Protein AF-A0A6N8KW78-F1 (afdb_monomer)

Foldseek 3Di:
DVVVLVVLVVVLVVLVVVLVPVCCCVPPVPVNVVSVVVSVVSVVVSVVVVVVVVVD

pLDDT: mean 87.68, std 8.95, range [56.44, 96.38]

Nearest PDB structures (foldseek):
  6b87-assembly2_B-3  TM=8.968E-01  e=4.822E+00  synthetic construct

Solvent-accessible surface area (backbone atoms only — not comparable to full-atom values): 3178 Å² total; per-residue (Å²): 110,65,71,60,44,54,53,52,50,52,53,46,52,55,52,50,54,59,59,66,40,77,57,37,61,76,75,37,52,68,59,41,52,50,52,51,50,53,48,53,50,48,54,50,52,46,50,54,50,52,53,54,62,73,77,105

Structure (mmCIF, N/CA/C/O backbone):
data_AF-A0A6N8KW78-F1
#
_entry.id   AF-A0A6N8KW78-F1
#
loop_
_atom_site.group_PDB
_atom_site.id
_atom_site.type_symbol
_atom_site.label_atom_id
_atom_site.label_alt_id
_atom_site.label_comp_id
_atom_site.label_asym_id
_atom_site.label_entity_id
_atom_site.label_seq_id
_atom_site.pdbx_PDB_ins_code
_atom_site.Cartn_x
_atom_site.Cartn_y
_atom_site.Cartn_z
_atom_site.occupancy
_atom_site.B_iso_or_equiv
_atom_site.auth_seq_id
_atom_site.auth_comp_id
_atom_site.auth_asym_id
_atom_site.auth_atom_id
_atom_site.pdbx_PDB_model_num
ATOM 1 N N . MET A 1 1 ? -14.299 5.376 11.827 1.00 80.81 1 MET A N 1
ATOM 2 C CA . MET A 1 1 ? -12.845 5.085 11.752 1.00 80.81 1 MET A CA 1
ATOM 3 C C . MET A 1 1 ? -12.610 3.948 10.767 1.00 80.81 1 MET A C 1
ATOM 5 O O . MET A 1 1 ? -11.733 4.075 9.932 1.00 80.81 1 MET A O 1
ATOM 9 N N . GLU A 1 2 ? -13.474 2.934 10.796 1.00 87.88 2 GLU A N 1
ATOM 10 C CA . GLU A 1 2 ? -13.566 1.835 9.824 1.00 87.88 2 GLU A CA 1
ATOM 11 C C . GLU A 1 2 ? -13.652 2.299 8.359 1.00 87.88 2 GLU A C 1
ATOM 13 O O . GLU A 1 2 ? -12.713 2.057 7.618 1.00 87.88 2 GLU A O 1
ATOM 18 N N . TYR A 1 3 ? -14.624 3.147 7.991 1.00 91.69 3 TYR A N 1
ATOM 19 C CA . TYR A 1 3 ? -14.720 3.709 6.626 1.00 91.69 3 TYR A CA 1
ATOM 20 C C . TYR A 1 3 ? -13.419 4.354 6.098 1.00 91.69 3 TYR A C 1
ATOM 22 O O . TYR A 1 3 ? -13.071 4.230 4.928 1.00 91.69 3 TYR A O 1
ATOM 30 N N . VAL A 1 4 ? -12.672 5.050 6.965 1.00 92.25 4 VAL A N 1
ATOM 31 C CA . VAL A 1 4 ? -11.397 5.682 6.581 1.00 92.25 4 VAL A CA 1
ATOM 32 C C . VAL A 1 4 ? -10.311 4.627 6.365 1.00 92.25 4 VAL A C 1
ATOM 34 O O . VAL A 1 4 ? -9.487 4.773 5.468 1.00 92.25 4 VAL A O 1
ATOM 37 N N . ILE A 1 5 ? -10.306 3.568 7.174 1.00 92.69 5 ILE A N 1
ATOM 38 C CA . ILE A 1 5 ? -9.389 2.436 7.015 1.00 92.69 5 ILE A CA 1
ATOM 39 C C . ILE A 1 5 ? -9.679 1.724 5.688 1.00 92.69 5 ILE A C 1
ATOM 41 O O . ILE A 1 5 ? -8.738 1.504 4.928 1.00 92.69 5 ILE A O 1
ATOM 45 N N . ASP A 1 6 ? -10.947 1.467 5.367 1.00 93.94 6 ASP A N 1
ATOM 46 C CA . ASP A 1 6 ? -11.356 0.804 4.120 1.00 93.94 6 ASP A CA 1
ATOM 47 C C . ASP A 1 6 ? -10.964 1.620 2.884 1.00 93.94 6 ASP A C 1
ATOM 49 O O . ASP A 1 6 ? -10.424 1.090 1.908 1.00 93.94 6 ASP A O 1
ATOM 53 N N . LEU A 1 7 ? -11.157 2.942 2.943 1.00 94.88 7 LEU A N 1
ATOM 54 C CA . LEU A 1 7 ? -10.741 3.849 1.877 1.00 94.88 7 LEU A CA 1
ATOM 55 C C . LEU A 1 7 ? -9.223 3.788 1.643 1.00 94.88 7 LEU A C 1
ATOM 57 O O . LEU A 1 7 ? -8.771 3.689 0.500 1.00 94.88 7 LEU A O 1
ATOM 61 N N . LEU A 1 8 ? -8.428 3.815 2.717 1.00 93.88 8 LEU A N 1
ATOM 62 C CA . LEU A 1 8 ? -6.969 3.724 2.628 1.00 93.88 8 LEU A CA 1
ATOM 63 C C . LEU A 1 8 ? -6.510 2.345 2.136 1.00 93.88 8 LEU A C 1
ATOM 65 O O . LEU A 1 8 ? -5.524 2.250 1.404 1.00 93.88 8 LEU A O 1
ATOM 69 N N . GLU A 1 9 ? -7.210 1.269 2.492 1.00 94.00 9 GLU A N 1
ATOM 70 C CA . GLU A 1 9 ? -6.913 -0.072 1.983 1.00 94.00 9 GLU A CA 1
ATOM 71 C C . GLU A 1 9 ? -7.187 -0.199 0.482 1.00 94.00 9 GLU A C 1
ATOM 73 O O . GLU A 1 9 ? -6.358 -0.765 -0.236 1.00 94.00 9 GLU A O 1
ATOM 78 N N . SER A 1 10 ? -8.276 0.395 -0.009 1.00 95.00 10 SER A N 1
ATOM 79 C CA . SER A 1 10 ? -8.573 0.469 -1.444 1.00 95.00 10 SER A CA 1
ATOM 80 C C . SER A 1 10 ? -7.485 1.237 -2.208 1.00 95.00 10 SER A C 1
ATOM 82 O O . SER A 1 10 ? -6.940 0.746 -3.200 1.00 95.00 10 SER A O 1
ATOM 84 N N . GLN A 1 11 ? -7.063 2.394 -1.686 1.00 93.31 11 GLN A N 1
ATOM 85 C CA . GLN A 1 11 ? -5.963 3.175 -2.268 1.00 93.31 11 GLN A CA 1
ATOM 86 C C . GLN A 1 11 ? -4.637 2.405 -2.273 1.00 93.31 11 GLN A C 1
ATOM 88 O O . GLN A 1 11 ? -3.905 2.429 -3.265 1.00 93.31 11 GLN A O 1
ATOM 93 N N . LYS A 1 12 ? -4.335 1.675 -1.191 1.00 94.31 12 LYS A N 1
ATOM 94 C CA . LYS A 1 12 ? -3.156 0.803 -1.106 1.00 94.31 12 LYS A CA 1
ATOM 95 C C . LYS A 1 12 ? -3.168 -0.248 -2.219 1.00 94.31 12 LYS A C 1
ATOM 97 O O . LYS A 1 12 ? -2.154 -0.425 -2.886 1.00 94.31 12 LYS A O 1
ATOM 102 N N . GLN A 1 13 ? -4.303 -0.914 -2.441 1.00 93.56 13 GLN A N 1
ATOM 103 C CA . GLN A 1 13 ? -4.432 -1.938 -3.483 1.00 93.56 13 GLN A CA 1
ATOM 104 C C . GLN A 1 13 ? -4.255 -1.363 -4.894 1.00 93.56 13 GLN A C 1
ATOM 106 O O . GLN A 1 13 ? -3.600 -1.985 -5.728 1.00 93.56 13 GLN A O 1
ATOM 111 N N . GLN A 1 14 ? -4.800 -0.176 -5.170 1.00 91.44 14 GLN A N 1
ATOM 112 C CA . GLN A 1 14 ? -4.610 0.495 -6.461 1.00 91.44 14 GLN A CA 1
ATOM 113 C C . GLN A 1 14 ? -3.135 0.835 -6.717 1.00 91.44 14 GLN A C 1
ATOM 115 O O . GLN A 1 14 ? -2.626 0.601 -7.814 1.00 91.44 14 GLN A O 1
ATOM 120 N N . LEU A 1 15 ? -2.439 1.339 -5.695 1.00 89.38 15 LEU A N 1
ATOM 121 C CA . LEU A 1 15 ? -1.006 1.634 -5.752 1.00 89.38 15 LEU A CA 1
ATOM 122 C C . LEU A 1 15 ? -0.160 0.377 -5.957 1.00 89.38 15 LEU A C 1
ATOM 124 O O . LEU A 1 15 ? 0.751 0.394 -6.779 1.00 89.38 15 LEU A O 1
ATOM 128 N N . GLU A 1 16 ? -0.476 -0.713 -5.253 1.00 89.38 16 GLU A N 1
ATOM 129 C CA . GLU A 1 16 ? 0.205 -2.000 -5.429 1.00 89.38 16 GLU A CA 1
ATOM 130 C C . GLU A 1 16 ? 0.023 -2.513 -6.860 1.00 89.38 16 GLU A C 1
ATOM 132 O O . GLU A 1 16 ? 1.015 -2.814 -7.517 1.00 89.38 16 GLU A O 1
ATOM 137 N N . ARG A 1 17 ? -1.203 -2.508 -7.399 1.00 88.56 17 ARG A N 1
ATOM 138 C CA . ARG A 1 17 ? -1.458 -2.909 -8.795 1.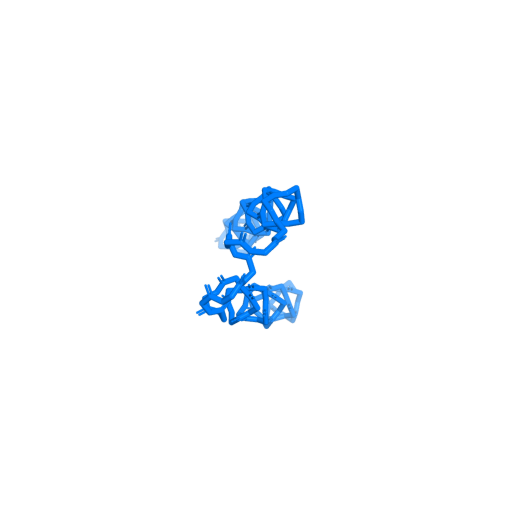00 88.56 17 ARG A CA 1
ATOM 139 C C . ARG A 1 17 ? -0.662 -2.077 -9.797 1.00 88.56 17 ARG A C 1
ATOM 141 O O . ARG A 1 17 ? -0.078 -2.639 -10.710 1.00 88.56 17 ARG A O 1
ATOM 148 N N . ARG A 1 18 ? -0.598 -0.757 -9.607 1.00 84.56 18 ARG A N 1
ATOM 149 C CA . ARG A 1 18 ? 0.169 0.144 -10.480 1.00 84.56 18 ARG A CA 1
ATOM 150 C C . ARG A 1 18 ? 1.679 -0.097 -10.403 1.00 84.56 18 ARG A C 1
ATOM 152 O O . ARG A 1 18 ? 2.377 0.138 -11.382 1.00 84.56 18 ARG A O 1
ATOM 159 N N . LEU A 1 19 ? 2.186 -0.516 -9.244 1.00 81.06 19 LEU A N 1
ATOM 160 C CA . LEU A 1 19 ? 3.606 -0.796 -9.043 1.00 81.06 19 LEU A CA 1
ATOM 161 C C . LEU A 1 19 ? 4.020 -2.162 -9.610 1.00 81.06 19 LEU A C 1
ATOM 163 O O . LEU A 1 19 ? 5.128 -2.291 -10.121 1.00 81.06 19 LEU A O 1
ATOM 167 N N . TYR A 1 20 ? 3.135 -3.157 -9.495 1.00 78.44 20 TYR A N 1
ATOM 168 C CA .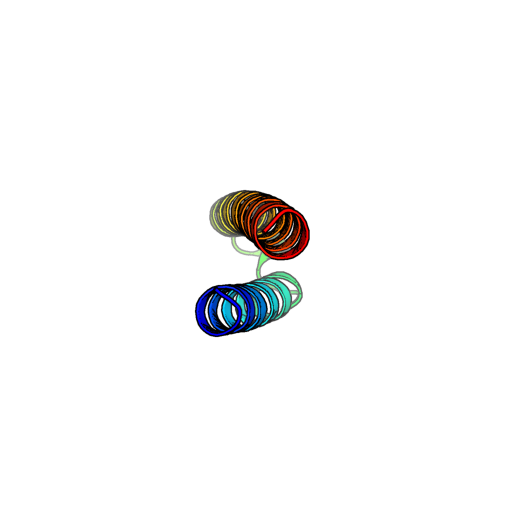 TYR A 1 20 ? 3.306 -4.508 -10.043 1.00 78.44 20 TYR A CA 1
ATOM 169 C C . TYR A 1 20 ? 2.991 -4.606 -11.537 1.00 78.44 20 TYR A C 1
ATOM 171 O O . TYR A 1 20 ? 3.224 -5.651 -12.134 1.00 78.44 20 TYR A O 1
ATOM 179 N N . ASP A 1 21 ? 2.477 -3.540 -12.149 1.00 79.81 21 ASP A N 1
ATOM 180 C CA . ASP A 1 21 ? 2.440 -3.429 -13.599 1.00 79.81 21 ASP A CA 1
ATOM 181 C C . ASP A 1 21 ? 3.897 -3.327 -14.086 1.00 79.81 21 ASP A C 1
ATOM 183 O O . ASP A 1 21 ? 4.542 -2.277 -13.971 1.00 79.81 21 ASP A O 1
ATOM 187 N N . ASP A 1 22 ? 4.437 -4.471 -14.527 1.00 62.62 22 ASP A N 1
ATOM 188 C CA . ASP A 1 22 ? 5.865 -4.810 -14.671 1.00 62.62 22 ASP A CA 1
ATOM 189 C C . ASP A 1 22 ? 6.712 -3.750 -15.377 1.00 62.62 22 ASP A C 1
ATOM 191 O O . ASP A 1 22 ? 7.930 -3.705 -15.231 1.00 62.62 22 ASP A O 1
ATOM 195 N N . LYS A 1 23 ? 6.099 -2.858 -16.149 1.00 66.38 23 LYS A N 1
ATOM 196 C CA . LYS A 1 23 ? 6.817 -1.850 -16.922 1.00 66.38 23 LYS A CA 1
ATOM 197 C C . LYS A 1 23 ? 7.274 -0.662 -16.087 1.00 66.38 23 LYS A C 1
ATOM 199 O O . LYS A 1 23 ? 8.272 -0.049 -16.463 1.00 66.38 23 LYS A O 1
ATOM 204 N N . LEU A 1 24 ? 6.619 -0.325 -14.973 1.00 70.62 24 LEU A N 1
ATOM 205 C CA . LEU A 1 24 ? 6.854 0.959 -14.297 1.00 70.62 24 LEU A CA 1
ATOM 206 C C . LEU A 1 24 ? 8.240 1.053 -13.636 1.00 70.62 24 LEU A C 1
ATOM 208 O O . LEU A 1 24 ? 8.911 2.077 -13.735 1.00 70.62 24 LEU A O 1
ATOM 212 N N . MET A 1 25 ? 8.704 -0.037 -13.021 1.00 70.88 25 MET A N 1
ATOM 213 C CA . MET A 1 25 ? 10.038 -0.130 -12.407 1.00 70.88 25 MET A CA 1
ATOM 214 C C . MET A 1 25 ? 11.179 0.030 -13.422 1.00 70.88 25 MET A C 1
ATOM 216 O O . MET A 1 25 ? 12.235 0.575 -13.091 1.00 70.88 25 MET A O 1
ATOM 220 N N . TYR A 1 26 ? 10.970 -0.431 -14.657 1.00 72.00 26 TYR A N 1
ATOM 221 C CA . TYR A 1 26 ? 11.980 -0.390 -15.715 1.00 72.00 26 TYR A CA 1
ATOM 222 C C . TYR A 1 26 ? 11.917 0.892 -16.551 1.00 72.00 26 TYR A C 1
ATOM 224 O O . TYR A 1 26 ? 12.964 1.393 -16.952 1.00 72.00 26 TYR A O 1
ATOM 232 N N . THR A 1 27 ? 10.721 1.437 -16.789 1.00 77.06 27 THR A N 1
ATOM 233 C CA . THR A 1 27 ? 10.528 2.641 -17.618 1.00 77.06 27 THR A CA 1
ATOM 234 C C . THR A 1 27 ? 10.659 3.945 -16.839 1.00 77.06 27 THR A C 1
ATOM 236 O O . THR A 1 27 ? 11.190 4.909 -17.385 1.00 77.06 27 THR A O 1
ATOM 239 N N . ASP A 1 28 ? 10.240 3.991 -15.569 1.00 81.81 28 ASP A N 1
ATOM 240 C CA . ASP A 1 28 ? 10.277 5.217 -14.768 1.00 81.81 28 ASP A CA 1
ATOM 241 C C . ASP A 1 28 ? 10.571 4.941 -13.284 1.00 81.81 28 ASP A C 1
ATOM 243 O O . ASP A 1 28 ? 9.703 4.942 -12.403 1.00 81.81 28 ASP A O 1
ATOM 247 N N . ARG A 1 29 ? 11.863 4.751 -12.991 1.00 82.25 29 ARG A N 1
ATOM 248 C CA . ARG A 1 29 ? 12.369 4.501 -11.631 1.00 82.25 29 ARG A CA 1
ATOM 249 C C . ARG A 1 29 ? 12.035 5.613 -10.637 1.00 82.25 29 ARG A C 1
ATOM 251 O O . ARG A 1 29 ? 11.861 5.322 -9.451 1.00 82.25 29 ARG A O 1
ATOM 258 N N . LYS A 1 30 ? 11.973 6.876 -11.079 1.00 87.12 30 LYS A N 1
ATOM 259 C CA . LYS A 1 30 ? 11.652 8.008 -10.192 1.00 87.12 30 LYS A CA 1
ATOM 260 C C . LYS A 1 30 ? 10.206 7.900 -9.724 1.00 87.12 30 LYS A C 1
ATOM 262 O O . LYS A 1 30 ? 9.952 7.960 -8.521 1.00 87.12 30 LYS A O 1
ATOM 267 N N . THR A 1 31 ? 9.290 7.649 -10.654 1.00 85.75 31 THR A N 1
ATOM 268 C CA . THR A 1 31 ? 7.879 7.425 -10.332 1.00 85.75 31 THR A CA 1
ATOM 269 C C . THR A 1 31 ? 7.693 6.158 -9.498 1.00 85.75 31 THR A C 1
ATOM 271 O O . THR A 1 31 ? 6.996 6.203 -8.488 1.00 85.75 31 THR A O 1
ATOM 274 N N . ALA A 1 32 ? 8.380 5.057 -9.818 1.00 85.88 32 ALA A N 1
ATOM 275 C CA . ALA A 1 32 ? 8.330 3.836 -9.007 1.00 85.88 32 ALA A CA 1
ATOM 276 C C . ALA A 1 32 ? 8.792 4.072 -7.554 1.00 85.88 32 ALA A C 1
ATOM 278 O O . ALA A 1 32 ? 8.148 3.615 -6.610 1.00 85.88 32 ALA A O 1
ATOM 279 N N . SER A 1 33 ? 9.864 4.845 -7.361 1.00 88.25 33 SER A N 1
ATOM 280 C CA . SER A 1 33 ? 10.384 5.193 -6.031 1.00 88.25 33 SER A CA 1
ATOM 281 C C . SER A 1 33 ? 9.398 6.055 -5.238 1.00 88.25 33 SER A C 1
ATOM 283 O O . SER A 1 33 ? 9.184 5.818 -4.048 1.00 88.25 33 SER A O 1
ATOM 285 N N . LEU A 1 34 ? 8.747 7.017 -5.897 1.00 90.56 34 LEU A N 1
ATOM 286 C CA . LEU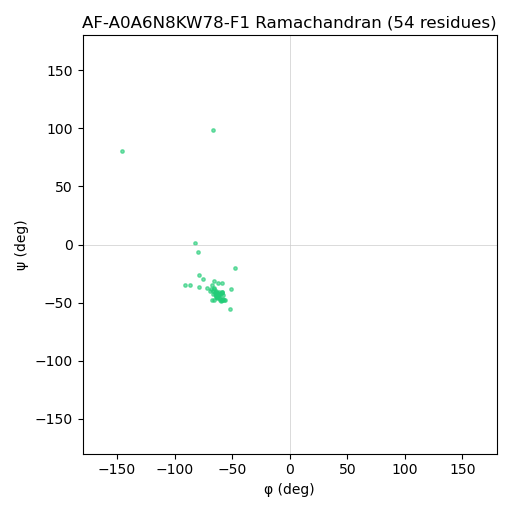 A 1 34 ? 7.715 7.849 -5.282 1.00 90.56 34 LEU A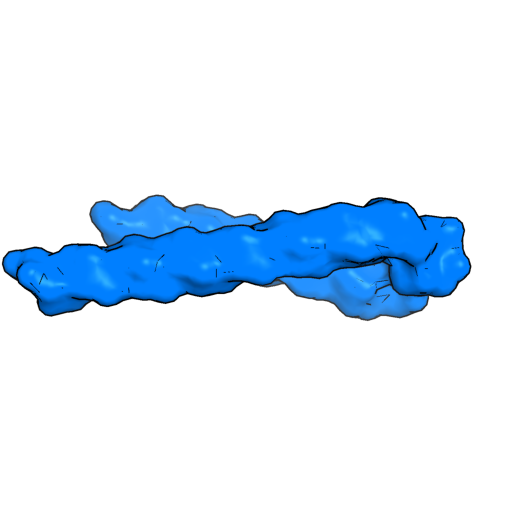 CA 1
ATOM 287 C C . LEU A 1 34 ? 6.494 7.018 -4.861 1.00 90.56 34 LEU A C 1
ATOM 289 O O . LEU A 1 34 ? 6.001 7.162 -3.743 1.00 90.56 34 LEU A O 1
ATOM 293 N N . LEU A 1 35 ? 6.028 6.112 -5.723 1.00 88.75 35 LEU A N 1
ATOM 294 C CA . LEU A 1 35 ? 4.891 5.238 -5.422 1.00 88.75 35 LEU A CA 1
ATOM 295 C C . LEU A 1 35 ? 5.211 4.267 -4.278 1.00 88.75 35 LEU A C 1
ATOM 297 O O . LEU A 1 35 ? 4.361 4.035 -3.421 1.00 88.75 35 LEU A O 1
ATOM 301 N N . LEU A 1 36 ? 6.445 3.756 -4.200 1.00 89.94 36 LEU A N 1
ATOM 302 C CA . LEU A 1 36 ? 6.910 2.968 -3.055 1.00 89.94 36 LEU A CA 1
ATOM 303 C C . LEU A 1 36 ? 6.877 3.770 -1.746 1.00 89.94 36 LEU A C 1
ATOM 305 O O . LEU A 1 36 ? 6.435 3.252 -0.717 1.00 89.94 36 LEU A O 1
ATOM 309 N N . GLN A 1 37 ? 7.316 5.032 -1.770 1.00 93.31 37 GLN A N 1
ATOM 310 C CA . GLN A 1 37 ? 7.258 5.910 -0.598 1.00 93.31 37 GLN A CA 1
ATOM 311 C C . GLN A 1 37 ? 5.812 6.168 -0.158 1.00 93.31 37 GLN A C 1
ATOM 313 O O . GLN A 1 37 ? 5.498 6.035 1.028 1.00 93.31 37 GLN A O 1
ATOM 318 N N . GLN A 1 38 ? 4.920 6.464 -1.105 1.00 92.62 38 GLN A N 1
ATOM 319 C CA . GLN A 1 38 ? 3.490 6.649 -0.841 1.00 92.62 38 GLN A CA 1
ATOM 320 C C . GLN A 1 38 ? 2.856 5.378 -0.264 1.00 92.62 38 GLN A C 1
ATOM 322 O O . GLN A 1 38 ? 2.126 5.437 0.727 1.00 92.62 38 GLN A O 1
ATOM 327 N N . LEU A 1 39 ? 3.197 4.208 -0.811 1.00 93.88 39 LEU A N 1
ATOM 328 C CA . LEU A 1 39 ? 2.720 2.919 -0.319 1.00 93.88 39 LEU A CA 1
ATOM 329 C C . LEU A 1 39 ? 3.177 2.652 1.124 1.00 93.88 39 LEU A C 1
ATOM 331 O O . LEU A 1 39 ? 2.396 2.174 1.951 1.00 93.88 39 LEU A O 1
ATOM 335 N N . ALA A 1 40 ? 4.427 2.983 1.453 1.00 94.62 40 ALA A N 1
ATOM 336 C CA . ALA A 1 40 ? 4.951 2.848 2.809 1.00 94.62 40 ALA A CA 1
ATOM 337 C C . ALA A 1 40 ? 4.223 3.773 3.801 1.00 94.62 40 ALA A C 1
ATOM 339 O O . ALA A 1 40 ? 3.896 3.349 4.914 1.00 94.62 40 ALA A O 1
ATOM 340 N N . GLN A 1 41 ? 3.932 5.014 3.400 1.00 94.81 41 GLN A N 1
ATOM 341 C CA 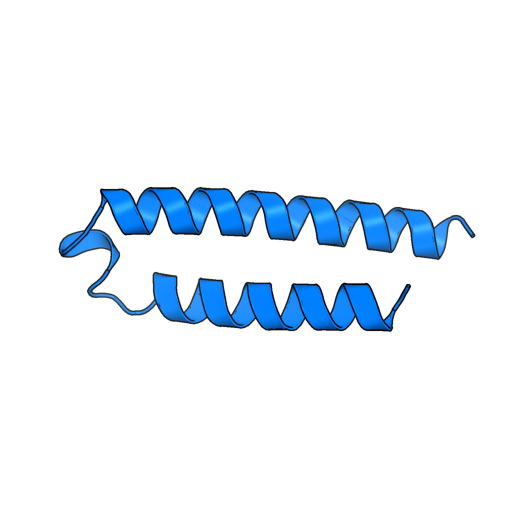. GLN A 1 41 ? 3.155 5.961 4.206 1.00 94.81 41 GLN A CA 1
ATOM 342 C C . GLN A 1 41 ? 1.726 5.458 4.446 1.00 94.81 41 GLN A C 1
ATOM 344 O O . GLN A 1 41 ? 1.278 5.430 5.593 1.00 94.81 41 GLN A O 1
ATOM 349 N N . LEU A 1 42 ? 1.052 4.966 3.402 1.00 95.31 42 LEU A N 1
ATOM 350 C CA . LEU A 1 42 ? -0.283 4.362 3.484 1.00 95.31 42 LEU A CA 1
ATOM 351 C C . LEU A 1 42 ? -0.322 3.182 4.460 1.00 95.31 42 LEU A C 1
ATOM 353 O O . LEU A 1 42 ? -1.166 3.141 5.355 1.00 95.31 42 LEU A O 1
ATOM 357 N N . LYS A 1 43 ? 0.639 2.254 4.358 1.00 95.25 43 LYS A N 1
ATOM 358 C CA . LYS A 1 43 ? 0.744 1.100 5.269 1.00 95.25 43 LYS A CA 1
ATOM 359 C C . LYS A 1 43 ? 0.905 1.533 6.730 1.00 95.25 43 LYS A C 1
ATOM 361 O O . LYS A 1 43 ? 0.277 0.949 7.616 1.00 95.25 43 LYS A O 1
ATOM 366 N N . ARG A 1 44 ? 1.705 2.573 6.995 1.00 96.38 44 ARG A N 1
ATOM 367 C CA . ARG A 1 44 ? 1.860 3.141 8.346 1.00 96.38 44 ARG A CA 1
ATOM 368 C C . ARG A 1 44 ? 0.563 3.782 8.836 1.00 96.38 44 ARG A C 1
ATOM 370 O O . ARG A 1 44 ? 0.143 3.481 9.950 1.00 96.38 44 ARG A O 1
ATOM 377 N N . ALA A 1 45 ? -0.084 4.610 8.018 1.00 94.69 45 ALA A N 1
ATOM 378 C CA . ALA A 1 45 ? -1.331 5.286 8.373 1.00 94.69 45 ALA A CA 1
ATOM 379 C C . ALA A 1 45 ? -2.443 4.287 8.727 1.00 94.69 45 ALA A C 1
ATOM 381 O O . ALA A 1 45 ? -3.043 4.396 9.797 1.00 94.69 45 ALA A O 1
ATOM 382 N N . ILE A 1 46 ? -2.643 3.257 7.895 1.00 95.50 46 ILE A N 1
ATOM 383 C CA . ILE A 1 46 ?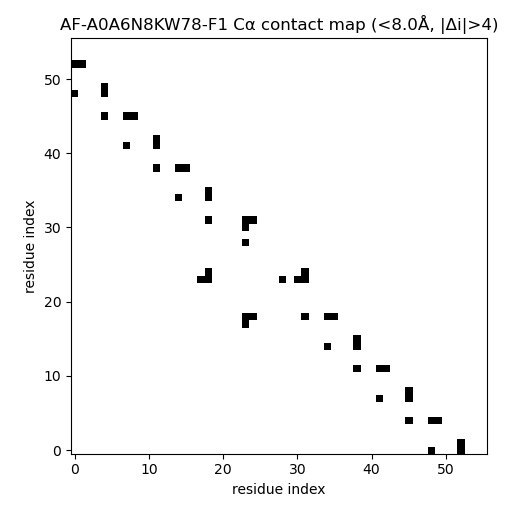 -3.600 2.170 8.154 1.00 95.50 46 ILE A CA 1
ATOM 384 C C . ILE A 1 46 ? -3.296 1.495 9.495 1.00 95.50 46 ILE A C 1
ATOM 386 O O . ILE A 1 46 ? -4.194 1.325 10.318 1.00 95.50 46 ILE A O 1
ATOM 390 N N . LYS A 1 47 ? -2.026 1.152 9.755 1.00 95.50 47 LYS A N 1
ATOM 391 C CA . LYS A 1 47 ? -1.615 0.526 11.020 1.00 95.50 47 LYS A CA 1
ATOM 392 C C . LYS A 1 47 ? -1.953 1.405 12.227 1.00 95.50 47 LYS A C 1
ATOM 394 O O . LYS A 1 47 ? -2.531 0.907 13.190 1.00 95.50 47 LYS A O 1
ATOM 399 N N . TYR A 1 48 ? -1.616 2.694 12.184 1.00 95.00 48 TYR A N 1
ATOM 400 C CA . TYR A 1 48 ? -1.923 3.624 13.275 1.00 95.00 48 TYR A CA 1
ATOM 401 C C . TYR A 1 48 ? -3.427 3.765 13.509 1.00 95.00 48 TYR A C 1
ATOM 403 O O . TYR A 1 48 ? -3.870 3.757 14.656 1.00 95.00 48 TYR A O 1
ATOM 411 N N . LEU A 1 49 ? -4.215 3.861 12.437 1.00 93.12 49 LEU A N 1
ATOM 412 C CA . LEU A 1 49 ? -5.667 3.982 12.533 1.00 93.12 49 LEU A CA 1
ATOM 413 C C . LEU A 1 49 ? -6.313 2.717 13.096 1.00 93.12 49 LEU A C 1
ATOM 415 O O . LEU A 1 49 ? -7.158 2.834 13.978 1.00 93.12 49 LEU A O 1
ATOM 419 N N . LYS A 1 50 ? -5.875 1.525 12.668 1.00 93.19 50 LYS A N 1
ATOM 420 C CA . LYS A 1 50 ? -6.327 0.250 13.247 1.00 93.19 50 LYS A CA 1
ATOM 421 C C . LYS A 1 50 ? -6.008 0.173 14.739 1.00 93.19 50 LYS A C 1
ATOM 423 O O . LYS A 1 50 ? -6.902 -0.076 15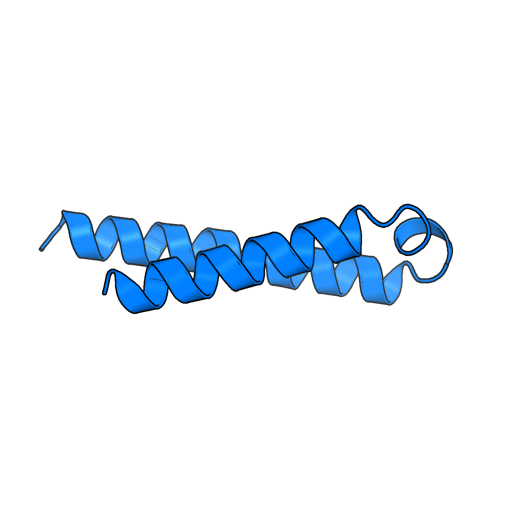.534 1.00 93.19 50 LYS A O 1
ATOM 428 N N . LEU A 1 51 ? -4.7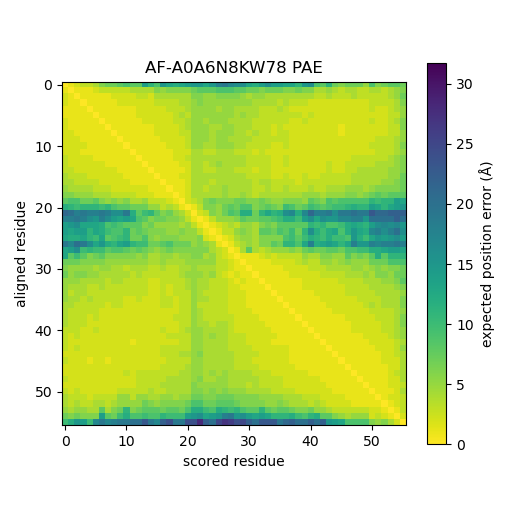72 0.490 15.136 1.00 94.31 51 LEU A N 1
ATOM 429 C CA . LEU A 1 51 ? -4.379 0.514 16.552 1.00 94.31 51 LEU A CA 1
ATOM 430 C C . LEU A 1 51 ? -5.222 1.492 17.379 1.00 94.31 51 LEU A C 1
ATOM 432 O O . LEU A 1 51 ? -5.598 1.180 18.506 1.00 94.31 51 LEU A O 1
ATOM 436 N N . LYS A 1 52 ? -5.522 2.672 16.828 1.00 91.62 52 LYS A N 1
ATOM 437 C CA . LYS A 1 52 ? -6.374 3.666 17.489 1.00 91.62 52 LYS A CA 1
ATOM 438 C C . LYS A 1 52 ? -7.825 3.196 17.594 1.00 91.62 52 LYS A C 1
ATOM 440 O O . LYS A 1 52 ? -8.452 3.460 18.611 1.00 91.62 52 LYS A O 1
ATOM 445 N N . ALA A 1 53 ? -8.341 2.518 16.571 1.00 89.38 53 ALA A N 1
ATOM 446 C CA . ALA A 1 53 ? -9.689 1.960 16.576 1.00 89.38 53 ALA A CA 1
ATOM 447 C C . ALA A 1 53 ? -9.836 0.836 17.612 1.00 89.38 53 ALA A C 1
ATOM 449 O O . ALA A 1 53 ? -10.855 0.782 18.281 1.00 89.38 53 ALA A O 1
ATOM 450 N N . THR A 1 54 ? -8.813 -0.010 17.781 1.00 89.50 54 THR A N 1
ATOM 451 C CA . THR A 1 54 ? -8.820 -1.120 18.752 1.00 89.50 54 THR A CA 1
ATOM 452 C C . THR A 1 54 ? -8.630 -0.671 20.203 1.00 89.50 54 THR A C 1
ATOM 454 O O . THR A 1 54 ? -9.093 -1.342 21.114 1.00 89.50 54 THR A O 1
ATOM 457 N N . ARG A 1 55 ? -7.920 0.439 20.445 1.00 85.19 55 ARG A N 1
ATOM 458 C CA . ARG A 1 55 ? -7.714 0.996 21.799 1.00 85.19 55 ARG A CA 1
ATOM 459 C C . ARG A 1 55 ? -8.880 1.861 22.298 1.00 85.19 55 ARG A C 1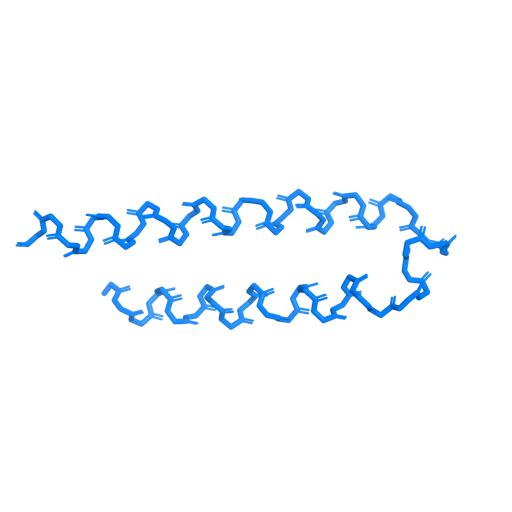
ATOM 461 O O . ARG A 1 55 ? -8.753 2.457 23.365 1.00 85.19 55 ARG A O 1
ATOM 468 N N . ARG A 1 56 ? -9.938 2.004 21.503 1.00 56.44 56 ARG A N 1
ATOM 469 C CA . ARG A 1 56 ? -11.126 2.796 21.818 1.00 56.44 56 ARG A CA 1
ATOM 470 C C . ARG A 1 56 ? -12.226 1.887 22.337 1.00 56.44 56 ARG A C 1
ATOM 472 O O . ARG A 1 56 ? -12.958 2.365 23.223 1.00 56.44 56 ARG A O 1
#

Secondary structure (DSSP, 8-state):
-HHHHHHHHHHHHHHHHHHHSTTHHHH-HHHHHHHHHHHHHHHHHHHHHHHHHHT-

Sequence (56 aa):
MEYVIDLLESQKQQLERRLYDDKLMYTDRKTASLLLQQLAQLKRAIKYLKLKATRR

Mean predicted aligned error: 4.52 Å

Organism: NCBI:txid1796905

Radius of gyration: 13.34 Å; Cα contacts (8 Å, |Δi|>4): 25; chains: 1; bounding box: 27×13×39 Å